Protein AF-A0A7J4NQH7-F1 (afdb_monomer)

pLDDT: mean 90.32, std 10.21, range [55.94, 96.62]

Secondary structure (DSSP, 8-state):
-GGG-SEEEEEEEEEETTEEEEEEEEEEETT-SS---SEEEEEEETTTEEEE------

Sequence (58 aa):
MKGAAEVVIGLMSLTQGGQLKRTLAVTRFLRASGPVQARIGWRVEPSMGFIVDITAVS

Mean predicted aligned error: 4.71 Å

Radius of gyration: 13.55 Å; Cα contacts (8 Å, |Δi|>4): 80; chains: 1; bounding box: 29×24×37 Å

Solvent-accessible surface area (backbone atoms only — not comparable to full-at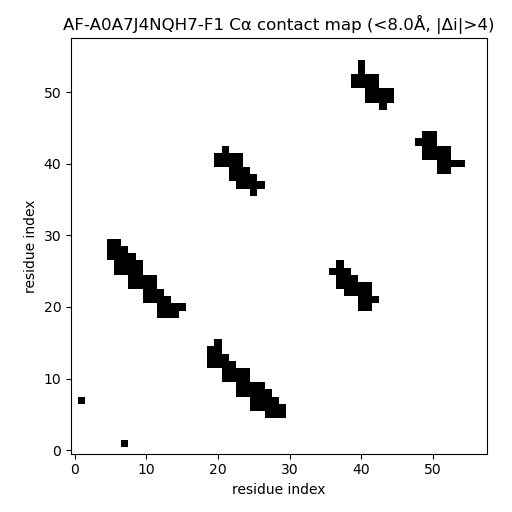om values): 3844 Å² total; per-residue (Å²): 124,74,88,79,53,56,61,40,74,44,85,46,76,48,77,56,95,92,40,80,46,36,35,42,34,50,79,40,65,67,86,60,95,61,93,74,76,48,69,40,45,44,49,76,42,98,91,72,41,80,41,73,54,85,71,85,88,129

Nearest PDB structures (foldseek):
  4wia-assembly1_C  TM=9.139E-01  e=1.241E-03  Methanocaldococcus jannaschii DSM 2661
  4yds-assembly1_A  TM=7.425E-01  e=6.492E-03  Sulfolobus acidocaldarius DSM 639
  8fwi-assembly1_A  TM=7.795E-01  e=4.563E-02  Cereibacter sphaeroides KD131
  7dy2-assembly1_B  TM=7.341E-01  e=2.532E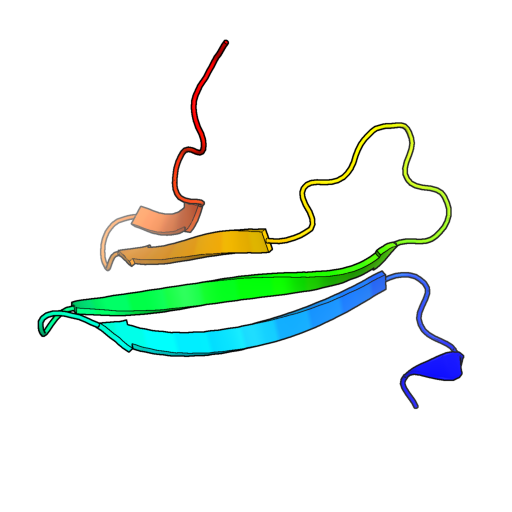-01  Synechococcus elongatus PCC 7942 = FACHB-805
  7dy2-assembly2_H  TM=7.294E-01  e=3.402E-01  Synechococcus elongatus PCC 7942 = FACHB-805

Foldseek 3Di:
DVVPDQWDWDWDWDQDPNDIWIWTATPHHHPDVDDDDRIWTWDQDPVPGIDTDDDDDD

Structure (mmCIF, N/CA/C/O backbone):
data_AF-A0A7J4NQH7-F1
#
_entry.id   AF-A0A7J4NQH7-F1
#
loop_
_atom_site.group_PDB
_atom_site.id
_atom_site.type_symbol
_atom_site.label_atom_id
_atom_site.label_alt_id
_atom_site.label_comp_id
_atom_site.label_asym_id
_atom_site.label_entity_id
_atom_site.label_seq_id
_atom_site.pdbx_PDB_ins_code
_atom_site.Cartn_x
_atom_site.Cartn_y
_atom_site.Cartn_z
_atom_site.occupancy
_atom_site.B_iso_or_equiv
_atom_site.auth_seq_id
_atom_site.auth_comp_id
_atom_site.auth_asym_id
_atom_site.auth_atom_id
_atom_site.pdbx_PDB_model_num
ATOM 1 N N . MET A 1 1 ? -7.219 -5.392 -17.945 1.00 60.88 1 MET A N 1
ATOM 2 C CA . MET A 1 1 ? -6.764 -3.988 -18.111 1.00 60.88 1 MET A CA 1
ATOM 3 C C . MET A 1 1 ? -5.580 -3.551 -17.228 1.00 60.88 1 MET A C 1
ATOM 5 O O . MET A 1 1 ? -5.069 -2.472 -17.477 1.00 60.88 1 MET A O 1
ATOM 9 N N . LYS A 1 2 ? -5.051 -4.346 -16.273 1.00 66.62 2 LYS A N 1
ATOM 10 C CA . LYS A 1 2 ? -3.866 -3.938 -15.470 1.00 66.62 2 LYS A CA 1
ATOM 11 C C . LYS A 1 2 ? -2.570 -3.762 -16.282 1.00 66.62 2 LYS A C 1
ATOM 13 O O . LYS A 1 2 ? -1.734 -2.949 -15.914 1.00 66.62 2 LYS A O 1
ATOM 18 N N . GLY A 1 3 ? -2.406 -4.511 -17.377 1.00 77.19 3 GLY A N 1
ATOM 19 C CA . GLY A 1 3 ? -1.156 -4.544 -18.150 1.00 77.19 3 GLY A CA 1
ATOM 20 C C . GLY A 1 3 ? -0.772 -3.230 -18.841 1.00 77.19 3 GLY A C 1
ATOM 21 O O . GLY A 1 3 ? 0.407 -3.021 -19.097 1.00 77.19 3 GLY A O 1
ATOM 22 N N . ALA A 1 4 ? -1.735 -2.339 -19.098 1.00 90.50 4 ALA A N 1
ATOM 23 C CA . ALA A 1 4 ? -1.496 -1.053 -19.760 1.00 90.50 4 ALA A CA 1
ATOM 24 C C . ALA A 1 4 ? -1.247 0.108 -18.780 1.00 90.50 4 ALA A C 1
ATOM 26 O O . ALA A 1 4 ? -0.912 1.207 -19.208 1.00 90.50 4 ALA A O 1
ATOM 27 N N . ALA A 1 5 ? -1.429 -0.104 -17.474 1.00 94.75 5 ALA A N 1
ATOM 28 C CA . ALA A 1 5 ? -1.319 0.969 -16.497 1.00 94.75 5 ALA A CA 1
ATOM 29 C C . ALA A 1 5 ? 0.148 1.280 -16.172 1.00 94.75 5 ALA A C 1
ATOM 31 O O . ALA A 1 5 ? 0.971 0.377 -16.001 1.00 94.75 5 ALA A O 1
ATOM 32 N N . GLU A 1 6 ? 0.477 2.560 -16.038 1.00 95.50 6 GLU A N 1
ATOM 33 C CA . GLU A 1 6 ? 1.803 2.992 -15.583 1.00 95.50 6 GLU A CA 1
ATOM 34 C C . GLU A 1 6 ? 1.946 2.870 -14.066 1.00 95.50 6 GLU A C 1
ATOM 36 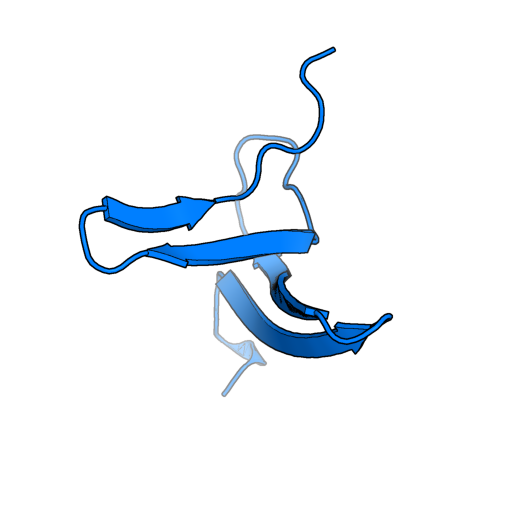O O . GLU A 1 6 ? 3.016 2.528 -13.563 1.00 95.50 6 GLU A O 1
ATOM 41 N N . VAL A 1 7 ? 0.847 3.085 -13.342 1.00 95.62 7 VAL A N 1
ATOM 42 C CA . VAL A 1 7 ? 0.762 2.916 -11.894 1.00 95.62 7 VAL A CA 1
ATOM 43 C C . VAL A 1 7 ? -0.382 1.961 -11.575 1.00 95.62 7 VAL A C 1
ATOM 45 O O . VAL A 1 7 ? -1.489 2.110 -12.090 1.00 95.62 7 VAL A O 1
ATOM 48 N N . VAL A 1 8 ? -0.122 0.966 -10.728 1.00 96.62 8 VAL A N 1
ATOM 49 C CA . VAL A 1 8 ? -1.139 0.024 -10.246 1.00 96.62 8 VAL A CA 1
ATOM 50 C C . VAL A 1 8 ? -1.109 0.015 -8.728 1.00 96.62 8 VAL A C 1
ATOM 52 O O . VAL A 1 8 ? -0.153 -0.469 -8.118 1.00 96.62 8 VAL A O 1
ATOM 55 N N . ILE A 1 9 ? -2.189 0.514 -8.131 1.00 96.12 9 ILE A N 1
ATOM 56 C CA . ILE A 1 9 ? -2.394 0.544 -6.684 1.00 96.12 9 ILE A CA 1
ATOM 57 C C . ILE A 1 9 ? -3.537 -0.408 -6.339 1.00 96.12 9 ILE A C 1
ATOM 59 O O . ILE A 1 9 ? -4.643 -0.284 -6.861 1.00 96.12 9 ILE A O 1
ATOM 63 N N . GLY A 1 10 ? -3.257 -1.382 -5.479 1.00 95.62 10 GLY A N 1
ATOM 64 C CA . GLY A 1 10 ? -4.266 -2.251 -4.884 1.00 95.62 10 GLY A CA 1
ATOM 65 C C . GLY A 1 10 ? -4.701 -1.715 -3.526 1.00 95.62 10 GLY A C 1
ATOM 66 O O . GLY A 1 10 ? -3.854 -1.350 -2.716 1.00 95.62 10 GLY A O 1
ATOM 67 N N . LEU A 1 11 ? -6.006 -1.696 -3.259 1.00 96.12 11 LEU A N 1
ATOM 68 C CA . LEU A 1 11 ? -6.528 -1.440 -1.918 1.00 96.12 11 LEU A CA 1
ATOM 69 C C . LEU A 1 11 ? -6.675 -2.767 -1.176 1.00 96.12 11 LEU A C 1
ATOM 71 O O . LEU A 1 11 ? -7.314 -3.695 -1.671 1.00 96.12 11 LEU A O 1
ATOM 75 N N . MET A 1 12 ? -6.093 -2.841 0.015 1.00 94.94 12 MET A N 1
ATOM 76 C CA . MET A 1 12 ? -6.196 -3.989 0.908 1.00 94.94 12 MET A CA 1
ATOM 77 C C . MET A 1 12 ? -6.706 -3.533 2.271 1.00 94.94 12 MET A C 1
ATOM 79 O O . MET A 1 12 ? -6.312 -2.475 2.761 1.00 94.94 12 MET A O 1
ATOM 83 N N . SER A 1 13 ? -7.546 -4.354 2.892 1.00 94.88 13 SER A N 1
ATOM 84 C CA . SER A 1 13 ? -8.077 -4.125 4.234 1.00 94.88 13 SER A CA 1
ATOM 85 C C . SER A 1 13 ? -7.955 -5.408 5.041 1.00 94.88 13 SER A C 1
ATOM 87 O O . SER A 1 13 ? -8.304 -6.479 4.547 1.00 94.88 13 SER A O 1
ATOM 89 N N . LEU A 1 14 ? -7.464 -5.301 6.272 1.00 94.94 14 LEU A N 1
ATOM 90 C CA . LEU A 1 14 ? -7.332 -6.420 7.197 1.00 94.94 14 LEU A CA 1
ATOM 91 C C . LEU A 1 14 ? -7.711 -5.969 8.605 1.00 94.94 14 LEU A C 1
ATOM 93 O O . LEU A 1 14 ? -7.222 -4.951 9.091 1.00 94.94 14 LEU A O 1
ATOM 97 N N . THR A 1 15 ? -8.534 -6.763 9.281 1.00 94.44 15 THR A N 1
ATOM 98 C CA . THR A 1 15 ? -8.805 -6.579 10.707 1.00 94.44 15 THR A CA 1
ATOM 99 C C . THR A 1 15 ? -7.773 -7.365 11.510 1.00 94.44 15 THR A C 1
ATOM 101 O O . THR A 1 15 ? -7.684 -8.583 11.379 1.00 94.44 15 THR A O 1
ATOM 104 N N . GLN A 1 16 ? -6.984 -6.682 12.339 1.00 90.62 16 GLN A N 1
ATOM 105 C CA . GLN A 1 16 ? -5.962 -7.292 13.193 1.00 90.62 16 GLN A CA 1
ATOM 106 C C . GLN A 1 16 ? -6.059 -6.691 14.597 1.00 90.62 16 GLN A C 1
ATOM 108 O O . GLN A 1 16 ? -6.002 -5.474 14.749 1.00 90.62 16 GLN A O 1
ATOM 113 N N . GLY A 1 17 ? -6.218 -7.532 15.625 1.00 91.69 17 GLY A N 1
ATOM 114 C CA . GLY A 1 17 ? -6.338 -7.063 17.013 1.00 91.69 17 GLY A CA 1
ATOM 115 C C . GLY A 1 17 ? -7.542 -6.140 17.246 1.00 91.69 17 GLY A C 1
ATOM 116 O O . GLY A 1 17 ? -7.435 -5.168 17.983 1.00 91.69 17 GLY A O 1
ATOM 117 N N . GLY A 1 18 ? -8.659 -6.387 16.553 1.00 93.69 18 GLY A N 1
ATOM 118 C CA . GLY A 1 18 ? -9.867 -5.554 16.632 1.00 93.69 18 GLY A CA 1
ATOM 119 C C . GLY A 1 18 ? -9.786 -4.217 15.886 1.00 93.69 18 GLY A C 1
ATOM 120 O O . GLY A 1 18 ? -10.769 -3.487 15.853 1.00 93.69 18 GLY A O 1
ATOM 121 N N . GLN A 1 19 ? -8.653 -3.903 15.252 1.00 89.69 19 GLN A N 1
ATOM 122 C CA . GLN A 1 19 ? -8.458 -2.671 14.491 1.00 89.69 19 GLN A CA 1
ATOM 123 C C . GLN A 1 19 ? -8.476 -2.949 12.988 1.00 89.69 19 GLN A C 1
ATOM 125 O O . GLN A 1 19 ? -7.829 -3.885 12.509 1.00 89.69 19 GLN A O 1
ATOM 130 N N . LEU A 1 20 ? -9.200 -2.119 12.233 1.00 91.44 20 LEU A N 1
ATOM 131 C CA . LEU A 1 20 ? -9.204 -2.168 10.773 1.00 91.44 20 LEU A CA 1
ATOM 132 C C . LEU A 1 20 ? -7.978 -1.431 10.230 1.00 91.44 20 LEU A C 1
ATOM 134 O O . LEU A 1 20 ? -7.911 -0.204 10.271 1.00 91.44 20 LEU A O 1
ATOM 138 N N . LYS A 1 21 ? -7.033 -2.180 9.666 1.00 92.19 21 LYS A N 1
ATOM 139 C CA . LYS A 1 21 ? -5.883 -1.632 8.946 1.00 92.19 21 LYS A CA 1
ATOM 140 C C . LYS A 1 21 ? -6.176 -1.606 7.455 1.00 92.19 21 LYS A C 1
ATOM 142 O O . LYS A 1 21 ? -6.612 -2.608 6.888 1.00 92.19 21 LYS A O 1
ATOM 147 N N . ARG A 1 22 ? -5.909 -0.470 6.812 1.00 95.50 22 ARG A N 1
ATOM 148 C CA . ARG A 1 22 ? -6.003 -0.322 5.357 1.00 95.50 22 ARG A CA 1
ATOM 149 C C . ARG A 1 22 ? -4.622 -0.052 4.785 1.00 95.50 22 ARG A C 1
ATOM 151 O O . ARG A 1 22 ? -3.797 0.615 5.402 1.00 95.50 22 ARG A O 1
ATOM 158 N N . THR A 1 23 ? -4.356 -0.603 3.610 1.00 95.56 23 THR A N 1
ATOM 159 C CA . THR A 1 23 ? -3.069 -0.464 2.933 1.00 95.56 23 THR A CA 1
ATOM 160 C C . THR A 1 23 ? -3.292 -0.205 1.452 1.00 95.56 23 THR A C 1
ATOM 162 O O . THR A 1 23 ? -4.066 -0.908 0.802 1.00 95.56 23 THR A O 1
ATOM 165 N N . LEU A 1 24 ? -2.599 0.795 0.914 1.00 96.50 24 LEU A N 1
ATOM 166 C CA . LEU A 1 24 ? -2.375 0.932 -0.520 1.00 96.50 24 LEU A CA 1
ATOM 167 C C . LEU A 1 24 ? -1.120 0.134 -0.880 1.00 96.50 24 LEU A C 1
ATOM 169 O O . LEU A 1 24 ? -0.033 0.412 -0.373 1.00 96.50 24 LEU A O 1
ATOM 173 N N . ALA A 1 25 ? -1.278 -0.876 -1.731 1.00 95.62 25 ALA A N 1
ATOM 174 C CA . ALA A 1 25 ? -0.193 -1.691 -2.255 1.00 95.62 25 ALA A CA 1
ATOM 175 C C . ALA A 1 25 ? 0.193 -1.199 -3.653 1.00 95.62 25 ALA A C 1
ATOM 177 O O . ALA A 1 25 ? -0.549 -1.404 -4.618 1.00 95.62 25 ALA A O 1
ATOM 178 N N . VAL A 1 26 ? 1.357 -0.565 -3.777 1.00 95.31 26 VAL A N 1
ATOM 179 C CA . VAL A 1 26 ? 1.902 -0.147 -5.071 1.00 95.31 26 VAL A CA 1
ATOM 180 C C . VAL A 1 26 ? 2.541 -1.366 -5.731 1.00 95.31 26 VAL A C 1
ATOM 182 O O . VAL A 1 26 ? 3.600 -1.833 -5.325 1.00 95.31 26 VAL A O 1
ATOM 185 N N . THR A 1 27 ? 1.865 -1.910 -6.739 1.00 94.38 27 THR A N 1
ATOM 186 C CA . THR A 1 27 ? 2.295 -3.122 -7.467 1.00 94.38 27 THR A CA 1
ATOM 187 C C . THR A 1 27 ? 2.925 -2.811 -8.823 1.00 94.38 27 THR A C 1
ATOM 189 O O . THR A 1 27 ? 3.517 -3.686 -9.449 1.00 94.38 27 THR A O 1
ATOM 192 N N . ARG A 1 28 ? 2.824 -1.555 -9.273 1.00 95.31 28 ARG A N 1
ATOM 193 C CA . ARG A 1 28 ? 3.534 -1.006 -10.432 1.00 95.31 28 ARG A CA 1
ATOM 194 C C . ARG A 1 28 ? 3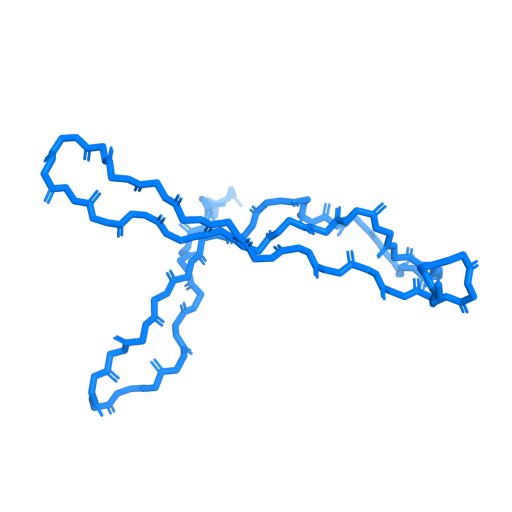.636 0.506 -10.280 1.00 95.31 28 ARG A C 1
ATOM 196 O O . ARG A 1 28 ? 2.644 1.130 -9.912 1.00 95.31 28 ARG A O 1
ATOM 203 N N . PHE A 1 29 ? 4.799 1.070 -10.587 1.00 96.50 29 PHE A N 1
ATOM 204 C CA . PHE A 1 29 ? 5.005 2.511 -10.736 1.00 96.50 29 PHE A CA 1
ATOM 205 C C . PHE A 1 29 ? 6.135 2.736 -11.747 1.00 96.50 29 PHE A C 1
ATOM 207 O O . PHE A 1 29 ? 7.317 2.696 -11.413 1.00 96.50 29 PHE A O 1
ATOM 214 N N . LEU A 1 30 ? 5.774 2.908 -13.016 1.00 95.94 30 LEU A N 1
ATOM 215 C CA . LEU A 1 30 ? 6.740 3.203 -14.068 1.00 95.94 30 LEU A CA 1
ATOM 216 C C . LEU A 1 30 ? 7.281 4.627 -13.920 1.00 95.94 30 LEU A C 1
ATOM 218 O O . LEU A 1 30 ? 6.515 5.553 -13.665 1.00 95.94 30 LEU A O 1
ATOM 222 N N . ARG A 1 31 ? 8.588 4.800 -14.157 1.00 95.50 31 ARG A N 1
ATOM 223 C CA . ARG A 1 31 ? 9.286 6.101 -14.115 1.00 95.50 31 ARG A CA 1
ATOM 224 C C . ARG A 1 31 ? 9.230 6.796 -12.749 1.00 95.50 31 ARG A C 1
ATOM 226 O O . ARG A 1 31 ? 9.257 8.022 -12.684 1.00 95.50 31 ARG A O 1
ATOM 233 N N . ALA A 1 32 ? 9.165 6.028 -11.662 1.00 95.56 32 ALA A N 1
ATOM 234 C CA . ALA A 1 32 ? 9.387 6.587 -10.336 1.00 95.56 32 ALA A CA 1
ATOM 235 C C . ALA A 1 32 ? 10.766 7.268 -10.294 1.00 95.56 32 ALA A C 1
ATOM 237 O O . ALA A 1 32 ? 11.769 6.672 -10.684 1.00 95.56 32 ALA A O 1
ATOM 238 N N . SER A 1 33 ? 10.812 8.518 -9.834 1.00 95.31 33 SER A N 1
ATOM 239 C CA . SER A 1 33 ? 12.037 9.328 -9.772 1.00 95.31 33 SER A CA 1
ATOM 240 C C . SER A 1 33 ? 12.961 8.959 -8.604 1.00 95.31 33 SER A C 1
ATOM 242 O O . SER A 1 33 ? 14.009 9.574 -8.431 1.00 95.31 33 SER A O 1
ATOM 244 N N . GLY A 1 34 ? 12.587 7.959 -7.802 1.00 94.44 34 GLY A N 1
ATOM 245 C CA . GLY A 1 34 ? 13.327 7.504 -6.633 1.00 94.44 34 GLY A CA 1
ATOM 246 C C . GLY A 1 34 ? 12.671 6.287 -5.971 1.00 94.44 34 GLY A C 1
ATOM 247 O O . GLY A 1 34 ? 11.753 5.690 -6.546 1.00 94.44 34 GLY A O 1
ATOM 248 N N . PRO A 1 35 ? 13.133 5.902 -4.767 1.00 93.19 35 PRO A N 1
ATOM 249 C CA . PRO A 1 35 ? 12.551 4.805 -4.004 1.00 93.19 35 PRO A CA 1
ATOM 250 C C . PRO A 1 35 ? 11.048 4.996 -3.768 1.00 93.19 35 PRO A C 1
ATOM 252 O O . PRO A 1 35 ? 10.594 6.083 -3.417 1.00 93.19 35 PRO A O 1
ATOM 255 N N . VAL A 1 36 ? 10.276 3.919 -3.931 1.00 92.06 36 VAL A N 1
ATOM 256 C CA . VAL A 1 36 ? 8.823 3.915 -3.720 1.00 92.06 36 VAL A CA 1
ATOM 257 C C . VAL A 1 36 ? 8.4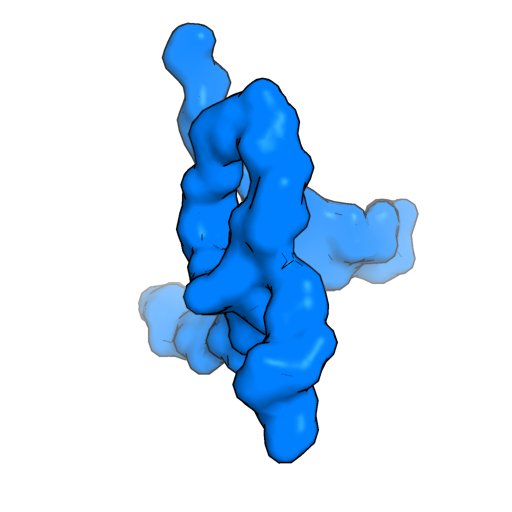81 3.017 -2.545 1.00 92.06 36 VAL A C 1
ATOM 259 O O . VAL A 1 36 ? 8.853 1.843 -2.507 1.00 92.06 36 VAL A O 1
ATOM 262 N N . GLN A 1 37 ? 7.695 3.543 -1.611 1.00 92.12 37 GLN A N 1
ATOM 263 C CA . GLN A 1 37 ? 7.118 2.744 -0.546 1.00 92.12 37 GLN A CA 1
ATOM 264 C C . GLN A 1 37 ? 6.016 1.834 -1.100 1.00 92.12 37 GLN A C 1
ATOM 266 O O . GLN A 1 37 ? 4.934 2.279 -1.476 1.00 92.12 37 GLN A O 1
ATOM 271 N N . ALA A 1 38 ? 6.290 0.530 -1.133 1.00 92.31 38 ALA A N 1
ATOM 272 C CA . ALA A 1 38 ? 5.385 -0.449 -1.733 1.00 92.31 38 ALA A CA 1
ATOM 273 C C . ALA A 1 38 ? 4.071 -0.643 -0.953 1.00 92.31 38 ALA A C 1
ATOM 275 O O . ALA A 1 38 ? 3.074 -1.081 -1.528 1.00 92.31 38 ALA A O 1
ATOM 276 N N . ARG A 1 39 ? 4.062 -0.353 0.355 1.00 93.25 39 ARG A N 1
ATOM 277 C CA . ARG A 1 39 ? 2.897 -0.501 1.240 1.00 93.25 39 ARG A CA 1
ATOM 278 C C . ARG A 1 39 ? 2.702 0.754 2.072 1.00 93.25 39 ARG A C 1
ATOM 280 O O . ARG A 1 39 ? 3.549 1.084 2.898 1.00 93.25 39 ARG A O 1
ATOM 287 N N . ILE A 1 40 ? 1.577 1.420 1.866 1.00 94.50 40 ILE A N 1
ATOM 288 C CA . ILE A 1 40 ? 1.256 2.696 2.505 1.00 94.50 40 ILE A CA 1
ATOM 289 C C . ILE A 1 40 ? 0.021 2.487 3.380 1.00 94.50 40 ILE A C 1
ATOM 291 O O . ILE A 1 40 ? -1.039 2.117 2.870 1.00 94.50 40 ILE A O 1
ATOM 295 N N . GLY A 1 41 ? 0.172 2.672 4.693 1.00 94.69 41 GLY A N 1
ATOM 296 C CA . GLY A 1 41 ? -0.954 2.692 5.627 1.00 94.69 41 GLY A CA 1
ATOM 297 C C . GLY A 1 41 ? -1.781 3.958 5.431 1.00 94.69 41 GLY A C 1
ATOM 298 O O . GLY A 1 41 ? -1.228 5.012 5.113 1.00 94.69 41 GLY A O 1
ATOM 299 N N . TRP A 1 42 ? -3.101 3.854 5.554 1.00 95.00 42 TRP A N 1
ATOM 300 C CA . TRP A 1 42 ? -3.977 5.014 5.438 1.00 95.00 42 TRP A CA 1
ATOM 301 C C . TRP A 1 4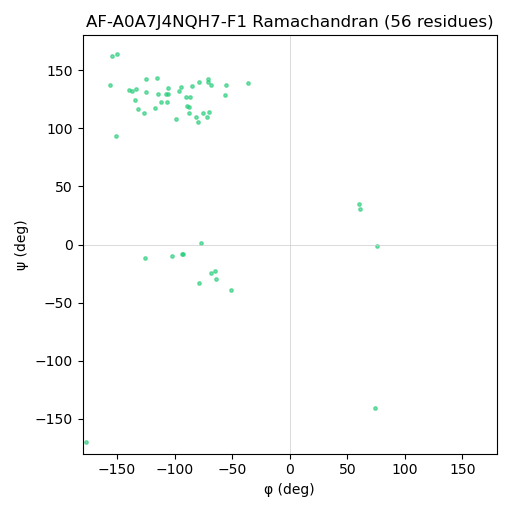2 ? -5.289 4.832 6.195 1.00 95.00 42 TRP A C 1
ATOM 303 O O . TRP A 1 42 ? -5.741 3.715 6.472 1.00 95.00 42 TRP A O 1
ATOM 313 N N . ARG A 1 43 ? -5.957 5.955 6.448 1.00 94.12 43 ARG A N 1
ATOM 314 C CA . ARG A 1 43 ? -7.306 6.005 7.017 1.00 94.12 43 ARG A CA 1
ATOM 315 C C . ARG A 1 43 ? -8.066 7.240 6.537 1.00 94.12 43 ARG A C 1
ATOM 317 O O . ARG A 1 43 ? -7.469 8.171 6.008 1.00 94.12 43 ARG A O 1
ATOM 324 N N . VAL A 1 44 ? -9.388 7.230 6.706 1.00 93.81 44 VAL A N 1
ATOM 325 C CA . VAL A 1 44 ? -10.226 8.426 6.530 1.00 93.81 44 VAL A CA 1
ATOM 326 C C . VAL A 1 44 ? -10.649 8.899 7.905 1.00 93.81 44 VAL A C 1
ATOM 328 O O . VAL A 1 44 ? -11.271 8.133 8.638 1.00 93.81 44 VAL A O 1
ATOM 331 N N . GLU A 1 45 ? -10.328 10.144 8.228 1.00 94.25 45 GLU A N 1
ATOM 332 C CA . GLU A 1 45 ? -10.754 10.801 9.460 1.00 94.25 45 GLU A CA 1
ATOM 333 C C . GLU A 1 45 ? -11.819 11.852 9.124 1.00 94.25 45 GLU A C 1
ATOM 335 O O . GLU A 1 45 ? -11.569 12.677 8.243 1.00 94.25 45 GLU A O 1
ATOM 340 N N . PRO A 1 46 ? -12.989 11.879 9.791 1.00 92.25 46 PRO A N 1
ATOM 341 C CA . PRO A 1 46 ? -14.105 12.754 9.414 1.00 92.25 46 PRO A CA 1
ATOM 342 C C . PRO A 1 46 ? -13.736 14.233 9.233 1.00 92.25 46 PRO A C 1
ATOM 344 O O . PRO A 1 46 ? -14.205 14.871 8.297 1.00 92.25 46 PRO A O 1
ATOM 347 N N . SER A 1 47 ? -12.860 14.763 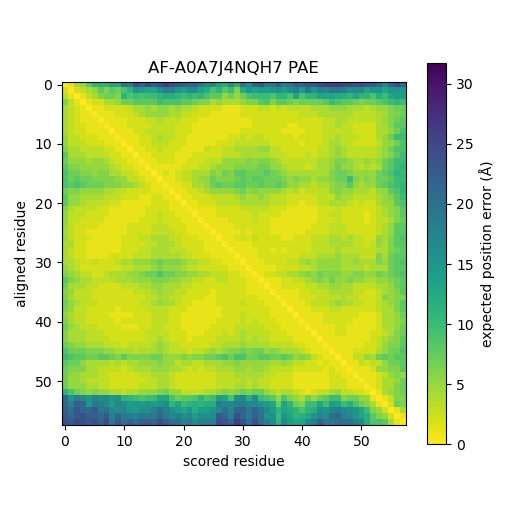10.090 1.00 95.31 47 SER A N 1
ATOM 348 C CA . SER A 1 47 ? -12.458 16.177 10.067 1.00 95.31 47 SER A CA 1
ATOM 349 C C . SER A 1 47 ? -11.189 16.458 9.262 1.00 95.31 47 SER A C 1
ATOM 351 O O . SER A 1 47 ? -10.829 17.619 9.094 1.00 95.31 47 SER A O 1
ATOM 353 N N . MET A 1 48 ? -10.477 15.424 8.804 1.00 95.31 48 MET A N 1
ATOM 354 C CA . MET A 1 48 ? -9.173 15.588 8.145 1.00 95.31 48 MET A CA 1
ATOM 355 C C . MET A 1 48 ? -9.097 14.932 6.761 1.00 95.31 48 MET A C 1
ATOM 357 O O . MET A 1 48 ? -8.168 15.196 6.004 1.00 95.31 48 MET A O 1
ATOM 361 N N . GLY A 1 49 ? -10.073 14.099 6.399 1.00 94.81 49 GLY A N 1
ATOM 362 C CA . GLY A 1 49 ? -10.101 13.389 5.128 1.00 94.81 49 GLY A CA 1
ATOM 363 C C . GLY A 1 49 ? -9.108 12.227 5.082 1.00 94.81 49 GLY A C 1
ATOM 364 O O . GLY A 1 49 ? -8.970 11.472 6.044 1.00 94.81 49 GLY A O 1
ATOM 365 N N . PHE A 1 50 ? -8.463 12.041 3.929 1.00 94.44 50 PHE A N 1
ATOM 366 C CA . PHE A 1 50 ? -7.518 10.951 3.689 1.00 94.44 50 PHE A CA 1
ATOM 367 C C . PHE A 1 50 ? -6.182 11.229 4.386 1.00 94.44 50 PHE A C 1
ATOM 369 O O . PHE A 1 50 ? -5.446 12.137 4.003 1.00 94.44 50 PHE A O 1
ATOM 376 N N . ILE A 1 51 ? -5.858 10.417 5.386 1.00 94.62 51 ILE A N 1
ATOM 377 C CA . ILE A 1 51 ? -4.599 10.479 6.122 1.00 94.62 51 ILE A CA 1
ATOM 378 C C . ILE A 1 51 ? -3.709 9.317 5.694 1.00 94.62 51 ILE A C 1
ATOM 380 O O . ILE A 1 51 ? -4.135 8.161 5.724 1.00 94.62 51 ILE A O 1
ATOM 384 N N . VAL A 1 52 ? -2.459 9.628 5.350 1.00 93.62 52 VAL A N 1
ATOM 385 C CA . VAL A 1 52 ? -1.385 8.644 5.185 1.00 93.62 52 VAL A CA 1
ATOM 386 C C . VAL A 1 52 ? -0.740 8.405 6.546 1.00 93.62 52 VAL A C 1
ATOM 388 O O . VAL A 1 52 ? -0.349 9.354 7.226 1.00 93.62 52 VA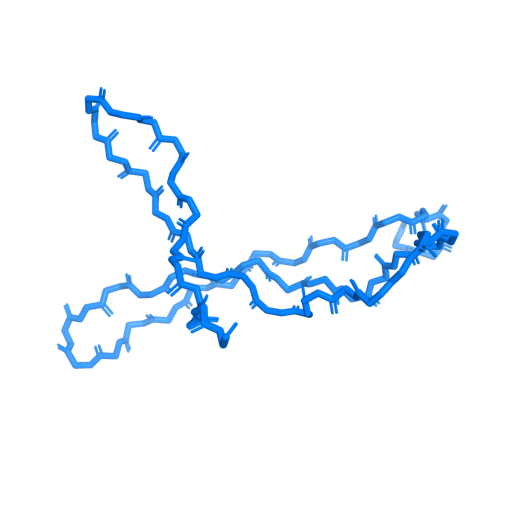L A O 1
ATOM 391 N N . ASP A 1 53 ? -0.646 7.143 6.956 1.00 89.00 53 ASP A N 1
ATOM 392 C CA . ASP A 1 53 ? 0.026 6.784 8.200 1.00 89.00 53 ASP A CA 1
ATOM 393 C C . ASP A 1 53 ? 1.534 7.037 8.066 1.00 89.00 53 ASP A C 1
ATOM 395 O O . ASP A 1 53 ? 2.149 6.703 7.051 1.00 89.00 53 ASP A O 1
ATOM 399 N N . ILE A 1 54 ? 2.142 7.607 9.108 1.00 76.62 54 ILE A N 1
ATOM 400 C CA . ILE A 1 54 ? 3.584 7.856 9.144 1.00 76.62 54 ILE A CA 1
ATOM 401 C C . ILE A 1 54 ? 4.299 6.510 9.272 1.00 76.62 54 ILE A C 1
ATOM 403 O O . ILE A 1 54 ? 4.213 5.838 10.300 1.00 76.62 54 ILE A O 1
ATOM 407 N N . THR A 1 55 ? 5.042 6.123 8.244 1.00 69.88 55 THR A N 1
ATOM 408 C CA . THR A 1 55 ? 6.128 5.151 8.392 1.00 69.88 55 THR A CA 1
ATOM 409 C C . THR A 1 55 ? 7.378 5.899 8.834 1.00 69.88 55 THR A C 1
ATOM 411 O O . THR A 1 55 ? 7.613 6.999 8.348 1.00 69.88 55 THR A O 1
ATOM 414 N N . ALA A 1 56 ? 8.106 5.345 9.808 1.00 65.69 56 ALA A N 1
ATOM 415 C CA . ALA A 1 56 ? 9.158 6.014 10.581 1.00 65.69 56 ALA A CA 1
ATOM 416 C C . ALA A 1 56 ? 10.022 7.023 9.794 1.00 65.69 56 ALA A C 1
ATOM 418 O O . ALA A 1 56 ? 10.445 6.752 8.672 1.00 65.69 56 ALA A O 1
ATOM 419 N N . VAL A 1 57 ? 10.323 8.153 10.437 1.00 55.94 57 VAL A N 1
ATOM 420 C CA . VAL A 1 57 ? 11.318 9.128 9.976 1.00 55.94 57 VAL A CA 1
ATOM 421 C C . VAL A 1 57 ? 12.668 8.681 10.539 1.00 55.94 57 VAL A C 1
ATOM 423 O O . VAL A 1 57 ? 12.820 8.633 11.759 1.00 55.94 57 VAL A O 1
ATOM 426 N N . SER A 1 58 ? 13.596 8.268 9.674 1.00 56.50 58 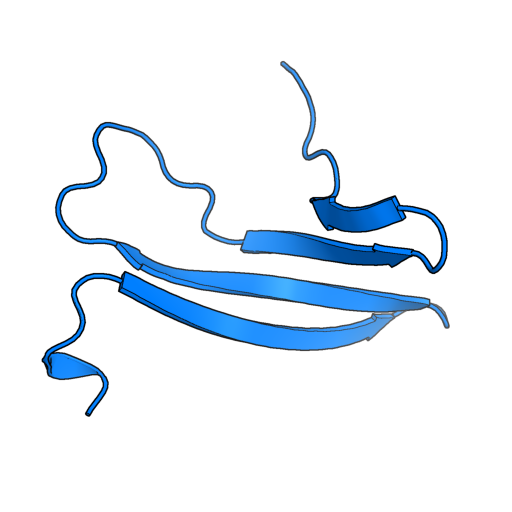SER A N 1
ATOM 427 C CA . SER A 1 58 ? 15.005 8.044 10.033 1.00 56.50 58 SER A CA 1
ATOM 428 C C . SER A 1 58 ? 15.775 9.352 10.030 1.00 56.50 58 SER A C 1
ATOM 430 O O . SER A 1 58 ? 15.581 10.091 9.036 1.00 56.50 58 SER A O 1
#